Protein AF-A0A5S9MIL6-F1 (afdb_monomer_lite)

Structure (mmCIF, N/CA/C/O backbone):
data_AF-A0A5S9MIL6-F1
#
_entry.id   AF-A0A5S9MIL6-F1
#
loop_
_atom_site.group_PDB
_atom_site.id
_atom_site.type_symbol
_atom_site.label_atom_id
_atom_site.label_alt_id
_atom_site.label_comp_id
_atom_site.label_asym_id
_atom_site.label_entity_id
_atom_site.label_seq_id
_atom_site.pdbx_PDB_ins_code
_atom_site.Cartn_x
_atom_site.Cartn_y
_atom_site.Cartn_z
_atom_site.occupancy
_atom_site.B_iso_or_equiv
_atom_site.auth_seq_id
_atom_site.auth_comp_id
_atom_site.auth_asym_id
_atom_site.auth_atom_id
_atom_site.pdbx_PDB_model_num
ATOM 1 N N . MET A 1 1 ? 2.702 -8.074 7.796 1.00 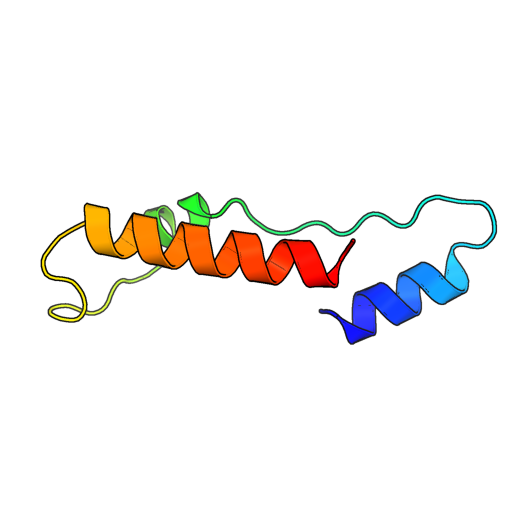86.50 1 MET A N 1
ATOM 2 C CA . MET A 1 1 ? 2.000 -6.769 7.762 1.00 86.50 1 MET A CA 1
ATOM 3 C C . MET A 1 1 ? 0.487 -6.920 7.794 1.00 86.50 1 MET A C 1
ATOM 5 O O . MET A 1 1 ? -0.126 -6.309 8.654 1.00 86.50 1 MET A O 1
ATOM 9 N N . LEU A 1 2 ? -0.135 -7.698 6.893 1.00 92.69 2 LEU A N 1
ATOM 10 C CA . LEU A 1 2 ? -1.590 -7.917 6.954 1.00 92.69 2 LEU A CA 1
ATOM 11 C C . LEU A 1 2 ? -1.998 -8.714 8.191 1.00 92.69 2 LEU A C 1
ATOM 13 O O . LEU A 1 2 ? -2.861 -8.261 8.928 1.00 92.69 2 LEU A O 1
ATOM 17 N N . GLU A 1 3 ? -1.335 -9.839 8.453 1.00 96.00 3 GLU A N 1
ATOM 18 C CA . GLU A 1 3 ? -1.591 -10.637 9.659 1.00 96.00 3 GLU A CA 1
ATOM 19 C C . GLU A 1 3 ? -1.338 -9.834 10.941 1.00 96.00 3 GLU A C 1
ATOM 21 O O . GLU A 1 3 ? -2.158 -9.851 11.853 1.00 96.00 3 GLU A O 1
ATOM 26 N N . ASP A 1 4 ? -0.267 -9.037 10.965 1.00 96.44 4 ASP A N 1
ATOM 27 C CA . ASP A 1 4 ? 0.047 -8.150 12.092 1.00 96.44 4 ASP A CA 1
ATOM 28 C C . ASP A 1 4 ? -1.057 -7.104 12.318 1.00 96.44 4 ASP A C 1
ATOM 30 O O . ASP A 1 4 ? -1.460 -6.863 13.455 1.00 96.44 4 ASP A 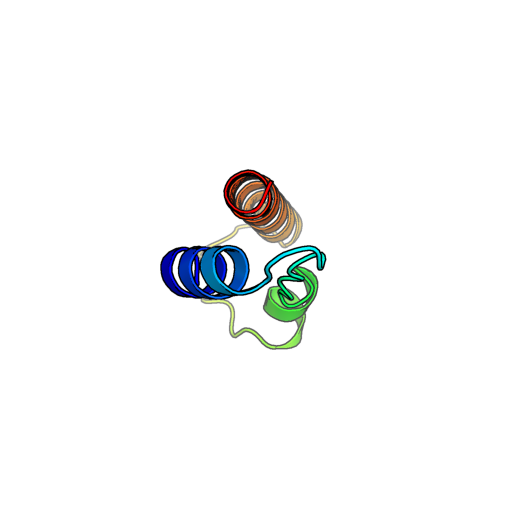O 1
ATOM 34 N N . TYR A 1 5 ? -1.586 -6.504 11.240 1.00 95.81 5 TYR A N 1
ATOM 35 C CA . TYR A 1 5 ? -2.715 -5.581 11.347 1.00 95.81 5 TYR A CA 1
ATOM 36 C C . TYR A 1 5 ? -3.995 -6.297 11.780 1.00 95.81 5 TYR A C 1
ATOM 38 O O . TYR A 1 5 ? -4.704 -5.767 12.627 1.00 95.81 5 TYR A O 1
ATOM 46 N N . ARG A 1 6 ? -4.282 -7.504 11.267 1.00 95.44 6 ARG A N 1
ATOM 47 C CA . ARG A 1 6 ? -5.434 -8.311 11.709 1.00 95.44 6 ARG A CA 1
ATOM 48 C C . ARG A 1 6 ? -5.354 -8.607 13.201 1.00 95.44 6 ARG A C 1
ATOM 50 O O . ARG A 1 6 ? -6.353 -8.452 13.896 1.00 95.44 6 ARG A O 1
ATOM 57 N N . PHE A 1 7 ? -4.174 -8.971 13.694 1.00 97.25 7 PHE A N 1
ATOM 58 C CA . PHE A 1 7 ? -3.945 -9.186 15.116 1.00 97.25 7 PHE A CA 1
ATOM 59 C C . PHE A 1 7 ? -4.180 -7.902 15.919 1.00 97.25 7 PHE A C 1
ATOM 61 O O . PHE A 1 7 ? -5.012 -7.910 16.824 1.00 97.25 7 PHE A O 1
ATOM 68 N N . LEU A 1 8 ? -3.537 -6.785 15.551 1.00 96.50 8 LEU A N 1
ATOM 69 C CA . LEU A 1 8 ? -3.745 -5.488 16.207 1.00 96.50 8 LEU A CA 1
ATOM 70 C C . LEU A 1 8 ? -5.226 -5.083 16.217 1.00 96.50 8 LEU A C 1
ATOM 72 O O . LEU A 1 8 ? -5.748 -4.669 17.247 1.00 96.50 8 LEU A O 1
ATOM 76 N N . HIS A 1 9 ? -5.903 -5.219 15.079 1.00 95.50 9 HIS A N 1
ATOM 77 C CA . HIS A 1 9 ? -7.318 -4.905 14.931 1.00 95.50 9 HIS A CA 1
ATOM 78 C C . HIS A 1 9 ? -8.185 -5.797 15.830 1.00 95.50 9 HIS A C 1
ATOM 80 O O . HIS A 1 9 ? -9.104 -5.299 16.471 1.00 95.50 9 HIS A O 1
ATOM 86 N N . SER A 1 10 ? -7.855 -7.088 15.953 1.00 97.06 10 SER A N 1
ATOM 87 C CA . SER A 1 10 ? -8.591 -8.029 16.809 1.00 97.06 10 SER A CA 1
ATOM 88 C C . SER A 1 10 ? -8.499 -7.715 18.306 1.00 97.06 10 SER A C 1
ATOM 90 O O . SER A 1 10 ? -9.411 -8.059 19.052 1.00 97.06 10 SER A O 1
ATOM 92 N N . ILE A 1 11 ? -7.426 -7.048 18.747 1.00 97.94 11 ILE A N 1
ATOM 93 C CA . ILE A 1 11 ? -7.206 -6.692 20.158 1.00 97.94 11 ILE A CA 1
ATOM 94 C C . ILE A 1 11 ? -7.518 -5.221 20.473 1.00 97.94 11 ILE A C 1
ATOM 96 O O . ILE A 1 11 ? -7.348 -4.798 21.614 1.00 97.94 11 ILE A O 1
ATOM 100 N N . ALA A 1 12 ? -7.955 -4.428 19.489 1.00 97.38 12 ALA A N 1
ATOM 101 C CA . ALA A 1 12 ? -8.180 -2.990 19.655 1.00 97.38 12 ALA A CA 1
ATOM 102 C C . ALA A 1 12 ? -9.439 -2.644 20.476 1.00 97.38 12 ALA A C 1
ATOM 104 O O . ALA A 1 12 ? -9.555 -1.515 20.959 1.00 97.38 12 ALA A O 1
ATOM 105 N N . GLY A 1 13 ? -10.361 -3.597 20.662 1.00 96.62 13 GLY A N 1
ATOM 106 C CA . GLY A 1 13 ? -11.620 -3.379 21.378 1.00 96.62 13 GLY A CA 1
ATOM 107 C C . GLY A 1 13 ? -12.446 -2.266 20.730 1.00 96.62 13 GLY A C 1
ATOM 108 O O . GLY A 1 13 ? -12.670 -2.287 19.523 1.00 96.62 13 GLY A O 1
ATOM 109 N N . ASP A 1 14 ? -12.842 -1.271 21.524 1.00 97.56 14 ASP A N 1
ATOM 110 C CA . ASP A 1 14 ? -13.624 -0.114 21.059 1.00 97.56 14 ASP A CA 1
ATOM 111 C C . ASP A 1 14 ? -12.764 0.999 20.421 1.00 97.56 14 ASP A C 1
ATOM 113 O O . ASP A 1 14 ? -13.276 2.046 20.016 1.00 97.56 14 ASP A O 1
ATOM 117 N N . HIS A 1 15 ? -11.441 0.816 20.337 1.00 97.81 15 HIS A N 1
ATOM 118 C CA . HIS A 1 15 ? -10.527 1.792 19.746 1.00 97.81 15 HIS A CA 1
ATOM 119 C C . HIS A 1 15 ? -10.288 1.548 18.250 1.00 97.81 15 HIS A C 1
ATOM 121 O O . HIS A 1 15 ? -10.406 0.442 17.731 1.00 97.81 15 HIS A O 1
ATOM 127 N N . THR A 1 16 ? -9.864 2.594 17.535 1.00 96.12 16 THR A N 1
ATOM 128 C CA . THR A 1 16 ? -9.488 2.486 16.118 1.00 96.12 16 THR A CA 1
ATOM 129 C C . THR A 1 16 ? -8.029 2.050 15.960 1.00 96.12 16 THR A C 1
ATOM 131 O O . THR A 1 16 ? -7.107 2.818 16.241 1.00 96.12 16 THR A O 1
ATOM 134 N N . ALA A 1 17 ? -7.807 0.839 15.444 1.00 95.62 17 ALA A N 1
ATOM 135 C CA . ALA A 1 17 ? -6.476 0.353 15.083 1.00 95.62 17 ALA A CA 1
ATOM 136 C C . ALA A 1 17 ? -5.895 1.118 13.879 1.00 95.62 17 ALA A C 1
ATOM 138 O O . ALA A 1 17 ? -6.486 1.137 12.796 1.00 95.62 17 ALA A O 1
ATOM 139 N N . LYS A 1 18 ? -4.698 1.697 14.042 1.00 95.25 18 LYS A N 1
ATOM 140 C CA . LYS A 1 18 ? -4.005 2.472 13.001 1.00 95.25 18 LYS A CA 1
ATOM 141 C C . LYS A 1 18 ? -2.798 1.717 12.449 1.00 95.25 18 LYS A C 1
ATOM 143 O O . LYS A 1 18 ? -1.849 1.452 13.180 1.00 95.25 18 LYS A O 1
ATOM 148 N N . MET A 1 19 ? -2.806 1.458 11.142 1.00 94.94 19 MET A N 1
ATOM 149 C CA . MET A 1 19 ? -1.643 0.957 10.409 1.00 94.94 19 MET A CA 1
ATOM 150 C C . MET A 1 19 ? -0.836 2.121 9.830 1.00 94.94 19 MET A C 1
ATOM 152 O O . MET A 1 19 ? -1.403 3.045 9.244 1.00 94.94 19 MET A O 1
ATOM 156 N N . THR A 1 20 ? 0.488 2.080 9.967 1.00 95.38 20 THR A N 1
ATOM 157 C CA . THR A 1 20 ? 1.394 3.023 9.305 1.00 95.38 20 THR A CA 1
ATOM 158 C C . THR A 1 20 ? 2.193 2.303 8.227 1.00 95.38 20 THR A C 1
ATOM 160 O O . THR A 1 20 ? 2.692 1.196 8.420 1.00 95.38 20 THR A O 1
ATOM 163 N N . ILE A 1 21 ? 2.309 2.942 7.068 1.00 94.62 21 ILE A N 1
ATOM 164 C CA . ILE A 1 21 ? 3.174 2.511 5.970 1.00 94.62 21 ILE A CA 1
ATOM 165 C C . ILE A 1 21 ? 4.045 3.702 5.558 1.00 94.62 21 ILE A C 1
ATOM 167 O O . ILE A 1 21 ? 3.601 4.848 5.692 1.00 94.62 21 ILE A O 1
ATOM 171 N N . PRO A 1 22 ? 5.284 3.480 5.090 1.00 94.69 22 PRO A N 1
ATOM 172 C CA . PRO A 1 22 ? 6.118 4.573 4.608 1.00 94.69 22 PRO A CA 1
ATOM 173 C C . PRO A 1 22 ? 5.484 5.222 3.374 1.00 94.69 22 PRO A C 1
ATOM 175 O O . PRO A 1 22 ? 4.790 4.556 2.606 1.00 94.69 22 PRO A O 1
ATOM 178 N N . SER A 1 23 ? 5.761 6.509 3.152 1.00 95.38 23 SER A N 1
ATOM 179 C CA . SER A 1 23 ? 5.377 7.191 1.908 1.00 95.38 23 SER A CA 1
ATOM 180 C C . SER A 1 23 ? 5.938 6.445 0.685 1.00 95.38 23 SER A C 1
ATOM 182 O O . SER A 1 23 ? 7.087 6.007 0.753 1.00 95.38 23 SER A O 1
ATOM 184 N N . PRO A 1 24 ? 5.200 6.330 -0.439 1.00 95.31 24 PRO A N 1
ATOM 185 C CA . PRO A 1 24 ? 5.712 5.701 -1.662 1.00 95.31 24 PRO A CA 1
ATOM 186 C C . PRO A 1 24 ? 7.007 6.351 -2.165 1.00 95.31 24 PRO A C 1
ATOM 188 O O . PRO A 1 24 ? 7.898 5.660 -2.652 1.00 95.31 24 PRO A O 1
ATOM 191 N N . ASN A 1 25 ? 7.178 7.658 -1.937 1.00 94.25 25 ASN A N 1
ATOM 192 C CA . ASN A 1 25 ? 8.406 8.375 -2.287 1.00 94.25 25 ASN A CA 1
ATOM 193 C C . ASN A 1 25 ? 9.639 7.855 -1.534 1.00 94.25 25 ASN A C 1
ATOM 195 O O . ASN A 1 25 ? 10.763 8.074 -1.973 1.00 94.25 25 ASN A O 1
ATOM 199 N N . MET A 1 26 ? 9.464 7.146 -0.415 1.00 94.94 26 MET A N 1
ATOM 200 C CA . MET A 1 26 ? 10.583 6.522 0.288 1.00 94.94 26 MET A CA 1
ATOM 201 C C . MET A 1 26 ? 11.274 5.45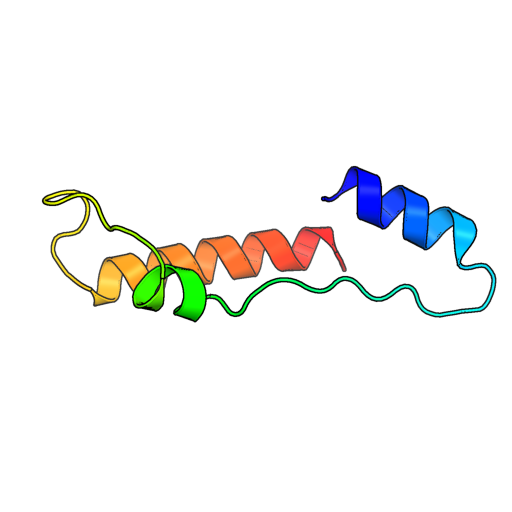6 -0.565 1.00 94.94 26 MET A C 1
ATOM 203 O O . MET A 1 26 ? 12.482 5.297 -0.431 1.00 94.94 26 MET A O 1
ATOM 207 N N . LEU A 1 27 ? 10.558 4.771 -1.467 1.00 93.56 27 LEU A N 1
ATOM 208 C CA . LEU A 1 27 ? 11.180 3.823 -2.398 1.00 93.56 27 LEU A CA 1
ATOM 209 C C . LEU A 1 27 ? 12.075 4.538 -3.411 1.00 93.56 27 LEU A C 1
ATOM 211 O O . LEU A 1 27 ? 13.153 4.041 -3.711 1.00 93.56 27 LEU A O 1
ATOM 215 N N . PHE A 1 28 ? 11.679 5.728 -3.864 1.00 91.75 28 PHE A N 1
ATOM 216 C CA . PHE A 1 28 ? 12.510 6.552 -4.738 1.00 91.75 28 PHE A CA 1
ATOM 217 C C . PHE A 1 28 ? 13.735 7.124 -4.007 1.00 91.75 28 PHE A C 1
ATOM 219 O O . PHE A 1 28 ? 14.857 7.014 -4.483 1.00 91.75 28 PHE A O 1
ATOM 226 N N . PHE A 1 29 ? 13.536 7.721 -2.827 1.00 91.19 29 PHE A N 1
ATOM 227 C CA . PHE A 1 29 ? 14.601 8.455 -2.132 1.00 91.19 29 PHE A CA 1
ATOM 228 C C . PHE A 1 29 ? 15.557 7.580 -1.317 1.00 91.19 29 PHE A C 1
ATOM 230 O O . PHE A 1 29 ? 16.660 8.019 -0.993 1.00 91.19 29 PHE A O 1
ATOM 237 N N . ARG A 1 30 ? 15.126 6.389 -0.893 1.00 92.19 30 ARG A N 1
ATOM 238 C CA . ARG A 1 30 ? 15.914 5.497 -0.023 1.00 92.19 30 ARG A CA 1
ATOM 239 C C . ARG A 1 30 ? 16.140 4.113 -0.621 1.00 92.19 30 ARG A C 1
ATOM 241 O O . ARG A 1 30 ? 16.953 3.368 -0.077 1.00 92.19 30 ARG A O 1
ATOM 248 N N . GLY A 1 31 ? 15.428 3.760 -1.688 1.00 85.44 31 GLY A N 1
ATOM 249 C CA . GLY A 1 31 ? 15.657 2.520 -2.416 1.00 85.44 31 GLY A CA 1
ATOM 250 C C . GLY A 1 31 ? 16.887 2.609 -3.312 1.00 85.44 31 GLY A C 1
ATOM 251 O O . GLY A 1 31 ? 17.317 3.690 -3.710 1.00 85.44 31 GLY A O 1
ATOM 252 N N . LYS A 1 32 ? 17.454 1.446 -3.633 1.00 87.44 32 LYS A N 1
ATOM 253 C CA . LYS A 1 32 ? 18.377 1.296 -4.758 1.00 87.44 32 LYS A CA 1
ATOM 254 C C . LYS A 1 32 ? 17.569 0.738 -5.919 1.00 87.44 32 LYS A C 1
ATOM 256 O O . LYS A 1 32 ? 16.966 -0.322 -5.770 1.00 87.44 32 LYS A O 1
ATOM 261 N N . LEU A 1 33 ? 17.502 1.485 -7.013 1.00 85.31 33 LEU A N 1
ATOM 262 C CA . LEU A 1 33 ? 16.837 1.039 -8.230 1.00 85.31 33 LEU A CA 1
ATOM 263 C C . LEU A 1 33 ? 17.859 0.297 -9.083 1.00 85.31 33 LEU A C 1
ATOM 265 O O . LEU A 1 33 ? 18.944 0.820 -9.327 1.00 85.31 33 LEU A O 1
ATOM 269 N N . GLU A 1 34 ? 17.512 -0.919 -9.492 1.00 88.88 34 GLU A N 1
ATOM 270 C CA . GLU A 1 34 ? 18.304 -1.681 -10.455 1.00 88.88 34 GLU A CA 1
ATOM 271 C C . GLU A 1 34 ? 18.251 -0.991 -11.823 1.00 88.88 34 GLU A C 1
ATOM 273 O O . GLU A 1 34 ? 17.199 -0.500 -12.250 1.00 88.88 34 GLU A O 1
ATOM 278 N N . GLU A 1 35 ? 19.389 -0.947 -12.509 1.00 87.19 35 GLU A N 1
ATOM 279 C CA . GLU A 1 35 ? 19.480 -0.342 -13.836 1.00 87.19 35 GLU A CA 1
ATOM 280 C C . GLU A 1 35 ? 18.764 -1.204 -14.885 1.00 87.19 35 GLU A C 1
ATOM 282 O O . GLU A 1 35 ? 18.788 -2.434 -14.833 1.00 87.19 35 GLU A O 1
ATOM 287 N N . GLY A 1 36 ? 18.124 -0.551 -15.858 1.00 89.69 36 GLY A N 1
ATOM 288 C CA . GLY A 1 36 ? 17.478 -1.222 -16.991 1.00 89.69 36 GLY A CA 1
ATOM 289 C C . GLY A 1 36 ? 16.134 -1.898 -16.695 1.00 89.69 36 GLY A C 1
ATOM 290 O O . GLY A 1 36 ? 15.601 -2.559 -17.579 1.00 89.69 36 GLY A O 1
ATOM 291 N N . VAL A 1 37 ? 15.572 -1.750 -15.486 1.00 93.88 37 VAL A N 1
ATOM 292 C CA . VAL A 1 37 ? 14.224 -2.270 -15.160 1.00 93.88 37 VAL A CA 1
ATOM 293 C C . VAL A 1 37 ? 13.109 -1.349 -15.660 1.00 93.88 37 VAL A C 1
ATOM 295 O O . VAL A 1 37 ? 12.058 -1.836 -16.063 1.00 93.88 37 VAL A O 1
ATOM 298 N N . TYR A 1 38 ? 13.335 -0.036 -15.633 1.00 93.31 38 TYR A N 1
ATOM 299 C CA . TYR A 1 38 ? 12.395 0.971 -16.124 1.00 93.31 38 TYR A CA 1
ATOM 300 C C . TYR A 1 38 ? 13.086 1.866 -17.145 1.00 93.31 38 TYR A C 1
ATOM 302 O O . TYR A 1 38 ? 14.215 2.305 -16.910 1.00 93.31 38 TYR A O 1
ATOM 310 N N . ASP A 1 39 ? 12.381 2.190 -18.228 1.00 93.19 39 ASP A N 1
ATOM 311 C CA . ASP A 1 39 ? 12.893 3.081 -19.274 1.00 93.19 39 ASP A CA 1
ATOM 312 C C . ASP A 1 39 ? 12.795 4.557 -18.858 1.00 93.19 39 ASP A C 1
ATOM 314 O O . ASP A 1 39 ? 13.511 5.422 -19.368 1.00 93.19 39 ASP A O 1
ATOM 318 N N . SER A 1 40 ? 11.919 4.863 -17.895 1.00 93.94 40 SER A N 1
ATOM 319 C CA . SER A 1 40 ? 11.773 6.198 -17.329 1.00 93.94 40 SER A CA 1
ATOM 320 C C . SER A 1 40 ? 11.383 6.175 -15.855 1.00 93.94 40 SER A C 1
ATOM 322 O O . SER A 1 40 ? 10.796 5.226 -15.333 1.00 93.94 40 SER A O 1
ATOM 324 N N . LEU A 1 41 ? 11.650 7.291 -15.178 1.00 92.06 41 LEU A N 1
ATOM 325 C CA . LEU A 1 41 ? 11.224 7.471 -13.796 1.00 92.06 41 LEU A CA 1
ATOM 326 C C . LEU A 1 41 ? 9.692 7.588 -13.659 1.00 92.06 41 LEU A C 1
ATOM 328 O O . LEU A 1 41 ? 9.138 7.310 -12.596 1.00 92.06 41 LEU A O 1
ATOM 332 N N . GLU A 1 42 ? 8.999 7.994 -14.724 1.00 95.75 42 GLU A N 1
ATOM 333 C CA . GLU A 1 42 ? 7.538 8.071 -14.743 1.00 95.75 42 GLU A CA 1
ATOM 334 C C . GLU A 1 42 ? 6.899 6.681 -14.650 1.00 95.75 42 GLU A C 1
ATOM 336 O O . GLU A 1 42 ? 5.994 6.493 -13.836 1.00 95.75 42 GLU A O 1
ATOM 341 N N . GLU A 1 43 ? 7.411 5.697 -15.396 1.00 96.06 43 GLU A N 1
ATOM 342 C CA . GLU A 1 43 ? 6.939 4.306 -15.315 1.00 96.06 43 GLU A CA 1
ATOM 343 C C . GLU A 1 43 ? 7.147 3.723 -13.917 1.00 96.06 43 GLU A C 1
ATOM 345 O O . GLU A 1 43 ? 6.220 3.164 -13.328 1.00 96.06 43 GLU A O 1
ATOM 350 N N . PHE A 1 44 ? 8.327 3.946 -13.334 1.00 95.06 44 PHE A N 1
ATOM 351 C CA . PHE A 1 44 ? 8.607 3.544 -11.959 1.00 95.06 44 PHE A CA 1
ATOM 352 C C . PHE A 1 44 ? 7.581 4.131 -10.976 1.00 95.06 44 PHE A C 1
ATOM 354 O O . PHE A 1 44 ? 6.996 3.410 -10.164 1.00 95.06 44 PHE A O 1
ATOM 361 N N . HIS A 1 45 ? 7.320 5.440 -11.050 1.00 95.69 45 HIS A N 1
ATOM 362 C CA . HIS A 1 45 ? 6.343 6.088 -10.175 1.00 95.69 45 HIS A CA 1
ATOM 363 C C . HIS A 1 45 ? 4.914 5.593 -10.414 1.00 95.69 45 HIS A C 1
ATOM 365 O O . HIS A 1 45 ? 4.160 5.441 -9.448 1.00 95.69 45 HIS A O 1
ATOM 371 N N . HIS A 1 46 ? 4.540 5.329 -11.669 1.00 97.19 46 HIS A N 1
ATOM 372 C CA . HIS A 1 46 ? 3.240 4.767 -12.014 1.00 97.19 46 HIS A CA 1
ATOM 373 C C . HIS A 1 46 ? 3.028 3.419 -11.319 1.00 97.19 46 HIS A C 1
ATOM 375 O O . HIS A 1 46 ? 2.025 3.230 -10.621 1.00 97.19 46 HIS A O 1
ATOM 381 N N . ASP A 1 47 ? 3.998 2.516 -11.435 1.00 96.94 47 ASP A N 1
ATOM 382 C CA . ASP A 1 47 ? 3.907 1.171 -10.874 1.00 96.94 47 ASP A CA 1
ATOM 383 C C . ASP A 1 47 ? 3.937 1.179 -9.346 1.00 96.94 47 ASP A C 1
ATOM 385 O O . ASP A 1 47 ? 3.116 0.508 -8.708 1.00 96.94 47 ASP A O 1
ATOM 389 N N . VAL A 1 48 ? 4.788 2.010 -8.733 1.00 96.69 48 VAL A N 1
ATOM 390 C CA . VAL A 1 48 ? 4.783 2.210 -7.275 1.00 96.69 48 VAL A CA 1
ATOM 391 C C . VAL A 1 48 ? 3.421 2.727 -6.800 1.00 96.69 48 VAL A C 1
ATOM 393 O O . VAL A 1 48 ? 2.878 2.217 -5.815 1.00 96.69 48 VAL A O 1
ATOM 396 N N . ALA A 1 49 ? 2.820 3.691 -7.503 1.00 97.19 49 ALA A N 1
ATOM 397 C CA . ALA A 1 49 ? 1.497 4.204 -7.159 1.00 97.19 49 ALA A CA 1
ATOM 398 C C . ALA A 1 49 ? 0.411 3.118 -7.267 1.00 97.19 49 ALA A C 1
ATOM 400 O O . ALA A 1 49 ? -0.430 2.999 -6.368 1.00 97.19 49 ALA A O 1
ATOM 401 N N . GLN A 1 50 ? 0.436 2.281 -8.313 1.00 98.25 50 GLN A N 1
ATOM 402 C CA . GLN A 1 50 ? -0.503 1.159 -8.438 1.00 98.25 50 GLN A CA 1
ATOM 403 C C . GLN A 1 50 ? -0.297 0.107 -7.342 1.00 98.25 50 GLN A C 1
ATOM 405 O O . GLN A 1 50 ? -1.279 -0.416 -6.805 1.00 98.25 50 GLN A O 1
ATOM 410 N N . ALA A 1 51 ? 0.950 -0.190 -6.971 1.00 96.94 51 ALA A N 1
ATOM 411 C CA . ALA A 1 51 ? 1.267 -1.112 -5.885 1.00 96.94 51 ALA A CA 1
ATOM 412 C C . ALA A 1 51 ? 0.720 -0.602 -4.542 1.00 96.94 51 ALA A C 1
ATOM 414 O O . ALA A 1 51 ? 0.025 -1.338 -3.842 1.00 96.94 51 ALA A O 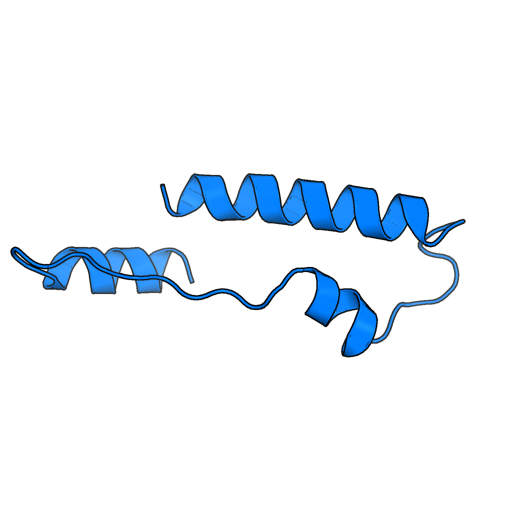1
ATOM 415 N N . TYR A 1 52 ? 0.931 0.678 -4.222 1.00 96.56 52 TYR A N 1
ATOM 416 C CA . TYR A 1 52 ? 0.390 1.302 -3.010 1.00 96.56 52 TYR A CA 1
ATOM 417 C C . TYR A 1 52 ? -1.139 1.354 -3.003 1.00 96.56 52 TYR A C 1
ATOM 419 O O . TYR A 1 52 ? -1.760 1.042 -1.987 1.00 96.56 52 TYR A O 1
ATOM 427 N N . LYS A 1 53 ? -1.770 1.674 -4.139 1.00 96.50 53 LYS A N 1
ATOM 428 C CA . LYS A 1 53 ? -3.234 1.640 -4.281 1.00 96.50 53 LYS A CA 1
ATOM 429 C C . LYS A 1 53 ? -3.801 0.255 -3.966 1.00 96.50 53 LYS A C 1
ATOM 431 O O . LYS 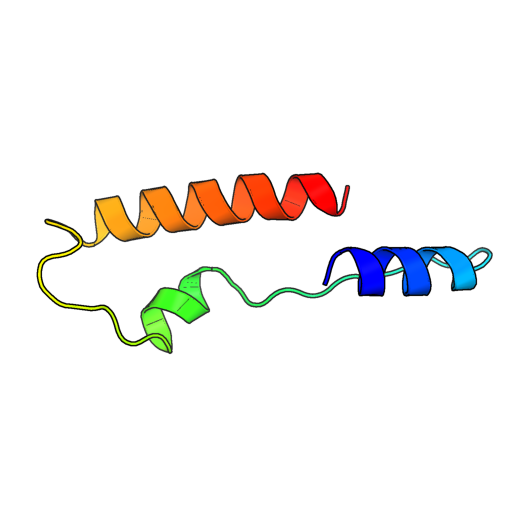A 1 53 ? -4.830 0.154 -3.300 1.00 96.50 53 LYS A O 1
ATOM 436 N N . LYS A 1 54 ? -3.140 -0.810 -4.433 1.00 96.19 54 LYS A N 1
ATOM 437 C CA . LYS A 1 54 ? -3.508 -2.197 -4.109 1.00 96.19 54 LYS A CA 1
ATOM 438 C C . LYS A 1 54 ? -3.267 -2.497 -2.628 1.00 96.19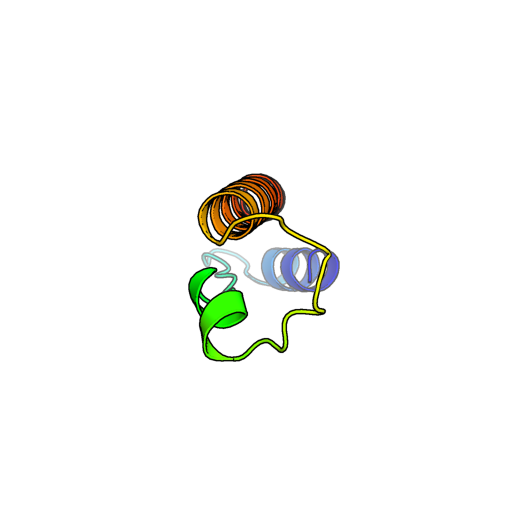 54 LYS A C 1
ATOM 440 O O . LYS A 1 54 ? -4.162 -3.025 -1.982 1.00 96.19 54 LYS A O 1
ATOM 445 N N . ALA A 1 55 ? -2.111 -2.113 -2.087 1.00 94.50 55 ALA A N 1
ATOM 446 C CA . ALA A 1 55 ? -1.746 -2.351 -0.692 1.00 94.50 55 ALA A CA 1
ATOM 447 C C . ALA A 1 55 ? -2.748 -1.726 0.292 1.00 94.50 55 ALA A C 1
ATOM 449 O O . ALA A 1 55 ? -3.219 -2.404 1.200 1.00 94.50 55 ALA A O 1
ATOM 450 N N . ILE A 1 56 ? -3.124 -0.462 0.076 1.00 94.56 56 ILE A N 1
ATOM 451 C CA . ILE A 1 56 ? -4.068 0.268 0.936 1.00 94.56 56 ILE A CA 1
ATOM 452 C C . ILE A 1 56 ? -5.426 -0.440 0.998 1.00 94.56 56 ILE A C 1
ATOM 454 O O . ILE A 1 56 ? -6.010 -0.526 2.072 1.00 94.56 56 ILE A O 1
ATOM 458 N N . ARG A 1 57 ? -5.908 -1.011 -0.116 1.00 93.12 57 ARG A N 1
ATOM 459 C CA . ARG A 1 57 ? -7.191 -1.737 -0.156 1.00 93.12 57 ARG A CA 1
ATOM 460 C C . ARG A 1 57 ? -7.242 -2.969 0.744 1.00 93.12 57 ARG A C 1
ATOM 462 O O . ARG A 1 57 ? -8.336 -3.414 1.048 1.00 93.12 57 ARG A O 1
ATOM 469 N N . PHE A 1 58 ? -6.102 -3.527 1.145 1.00 90.12 58 PHE A N 1
ATOM 470 C CA . PHE A 1 58 ? -6.072 -4.656 2.074 1.00 90.12 58 PHE A CA 1
ATOM 471 C C . PHE A 1 58 ? -6.148 -4.234 3.553 1.00 90.12 58 PHE A C 1
ATOM 473 O O . PHE A 1 58 ? -6.299 -5.101 4.411 1.00 90.12 58 PHE A O 1
ATOM 480 N N . PHE A 1 59 ? -6.016 -2.935 3.849 1.00 85.94 59 PHE A N 1
ATOM 481 C CA . PHE A 1 59 ? -6.124 -2.361 5.197 1.00 85.94 59 PHE A CA 1
ATOM 482 C C . PHE A 1 59 ? -7.416 -1.552 5.412 1.00 85.94 59 PHE A C 1
ATOM 484 O O . PHE A 1 59 ? -7.615 -1.029 6.507 1.00 85.94 59 PHE A O 1
ATOM 491 N N . LEU A 1 60 ? -8.248 -1.419 4.372 1.00 77.31 60 LEU A N 1
ATOM 492 C CA . LEU A 1 60 ? -9.616 -0.895 4.442 1.00 77.31 60 LEU A CA 1
ATOM 493 C C . LEU A 1 60 ? -10.588 -2.042 4.724 1.00 77.31 60 LEU A C 1
ATOM 495 O O . LEU A 1 60 ? -11.557 -1.792 5.468 1.00 77.31 60 LEU A O 1
#

pLDDT: mean 93.88, std 3.95, range [77.31, 98.25]

Radius of gyration: 15.3 Å; chains: 1; bounding box: 33×19×41 Å

InterPro domains:
  IPR038071 UROD/MetE-like superfamily [G3DSA:3.20.20.210] (1-59)
  IPR038071 UROD/MetE-like superfamily [SSF51726] (2-58)

Organism: Bacillus safensis (NCBI:txid561879)

Sequence (60 aa):
MLEDYRFLHSIAGDHTAKMTIPSPNMLFFRGKLEEGVYDSLEEFHHDVAQAYKKAIRFFL

Secondary structure (DSSP, 8-state):
-HHHHHHHHHT-TTS--------THHHHHHSPPPTTS-SSHHHHHHHHHHHHHHHHHTT-

Foldseek 3Di:
DLVVQVVQVVPQPPHDRDDDDDDLCCCVPVNDDDPPPDPDPVVVVVVSVVVVVVVVVSND